Protein AF-A0A4W3HAE9-F1 (afdb_monomer)

Solvent-accessible surface area (backbone atoms only — not comparable to full-atom values): 5359 Å² tot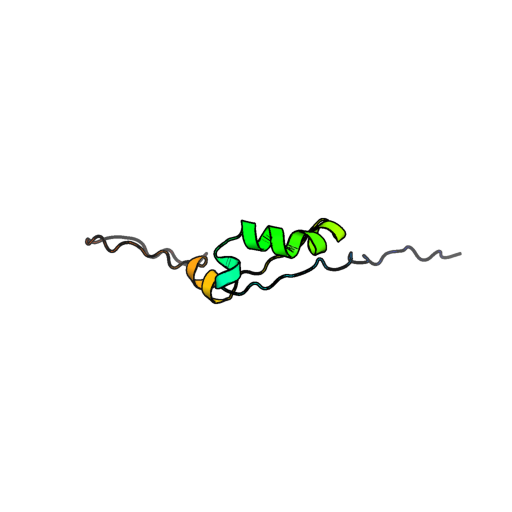al; per-residue (Å²): 135,89,75,82,71,91,77,71,86,76,81,76,84,83,65,57,74,42,76,48,54,69,76,48,57,71,40,61,65,63,41,48,62,70,45,38,83,62,32,62,79,66,74,49,66,45,77,48,77,35,77,71,53,48,53,61,75,56,84,56,73,83,69,77,86,74,88,74,89,84,86,79,88,79,74,92,125

Radius of gyration: 22.15 Å; Cα contacts (8 Å, |Δi|>4): 41; chains: 1; bounding box: 52×19×68 Å

pLDDT: mean 75.88, std 20.97, range [38.22, 97.0]

Nearest PDB structures (foldseek):
  5fzg-assembly1_A  TM=9.904E-01  e=6.048E-05  Homo sapiens
  5fzi-assembly1_A  TM=9.871E-01  e=6.479E-05  Homo sapiens

InterPro domains:
  IPR003349 JmjN domain [PF02375] (16-49)
  IPR003349 JmjN domain [PS51183] (15-56)
  IPR003349 JmjN domain [SM00545] (14-55)

Mean predicted aligned error: 13.89 Å

Foldseek 3Di:
DDDDDPPDDDDDDDAAEAEDDPVLVVDPVSVCVVCVVVRVVVVHYHYDYHPVVCVVVPDDDPPPPPDDDDDDDDDDD

Sequence (77 aa):
ADSPRPRAFIPPPECPVFEPTPEEFADPFAFINKIRPIAERTGICKVRPPPVSLQVWGGRGHRPEHSSRGGAQWLQS

Structure (mmCIF, N/CA/C/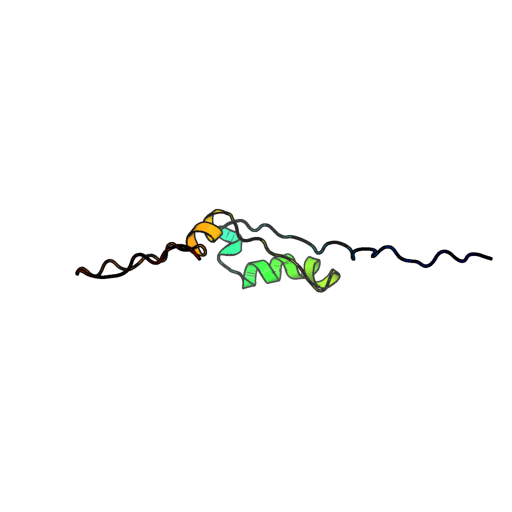O backbone):
data_AF-A0A4W3HAE9-F1
#
_entry.id   AF-A0A4W3HAE9-F1
#
loop_
_atom_site.group_PDB
_atom_site.id
_atom_site.type_symbol
_atom_site.label_atom_id
_atom_site.label_alt_id
_atom_site.label_comp_id
_atom_site.label_asym_id
_atom_site.label_entity_id
_atom_site.label_seq_id
_atom_site.pdbx_PDB_ins_code
_atom_site.Cartn_x
_atom_site.Cartn_y
_atom_site.Cartn_z
_atom_site.occupancy
_atom_site.B_iso_or_equiv
_atom_site.auth_seq_id
_atom_site.auth_comp_id
_atom_site.auth_asym_id
_atom_site.auth_atom_id
_atom_site.pdbx_PDB_model_num
ATOM 1 N N . ALA A 1 1 ? 41.791 -9.462 -25.033 1.00 48.16 1 ALA A N 1
ATOM 2 C CA . ALA A 1 1 ? 40.630 -8.557 -25.075 1.00 48.16 1 ALA A CA 1
ATOM 3 C C . ALA A 1 1 ? 39.886 -8.727 -23.762 1.00 48.16 1 ALA A C 1
ATOM 5 O O . ALA A 1 1 ? 39.388 -9.814 -23.500 1.00 48.16 1 ALA A O 1
ATOM 6 N N . ASP A 1 2 ? 39.951 -7.723 -22.893 1.00 55.81 2 ASP A N 1
ATOM 7 C CA . ASP A 1 2 ? 39.337 -7.749 -21.566 1.00 55.81 2 ASP A CA 1
ATOM 8 C C . ASP A 1 2 ? 37.861 -7.350 -21.715 1.00 55.81 2 ASP A C 1
ATOM 10 O O . ASP A 1 2 ? 37.543 -6.180 -21.917 1.00 55.81 2 ASP A O 1
ATOM 14 N N . SER A 1 3 ? 36.952 -8.327 -21.747 1.00 63.03 3 SER A N 1
ATOM 15 C CA . SER A 1 3 ? 35.514 -8.041 -21.690 1.00 63.03 3 SER A CA 1
ATOM 16 C C . SER A 1 3 ? 35.149 -7.688 -20.246 1.00 63.03 3 SER A C 1
ATOM 18 O O . SER A 1 3 ? 35.346 -8.530 -19.362 1.00 63.03 3 SER A O 1
ATOM 20 N N . PRO A 1 4 ? 34.584 -6.498 -19.964 1.00 65.75 4 PRO A N 1
ATOM 21 C CA . PRO A 1 4 ? 34.220 -6.145 -18.605 1.00 65.75 4 PRO A CA 1
ATOM 22 C C . PRO A 1 4 ? 33.060 -7.041 -18.184 1.00 65.75 4 PRO A C 1
ATOM 24 O O . PRO A 1 4 ? 31.986 -7.042 -18.784 1.00 65.75 4 PRO A O 1
ATOM 27 N N . ARG A 1 5 ? 33.281 -7.853 -17.152 1.00 64.62 5 ARG A N 1
ATOM 28 C CA . ARG A 1 5 ? 32.205 -8.642 -16.551 1.00 64.62 5 ARG A CA 1
ATOM 29 C C . ARG A 1 5 ? 31.153 -7.664 -16.009 1.00 64.62 5 ARG A C 1
ATOM 31 O O . ARG A 1 5 ? 31.551 -6.752 -15.279 1.00 64.62 5 ARG A O 1
ATOM 38 N N . PRO A 1 6 ? 29.846 -7.839 -16.271 1.00 70.25 6 PRO A N 1
ATOM 39 C CA . PRO A 1 6 ? 28.829 -7.054 -15.585 1.00 70.25 6 PRO A CA 1
ATOM 40 C C . PRO A 1 6 ? 28.821 -7.511 -14.122 1.00 70.25 6 PRO A C 1
ATOM 42 O O . PRO A 1 6 ? 28.246 -8.539 -13.781 1.00 70.25 6 PRO A O 1
ATOM 45 N N . ARG A 1 7 ? 29.590 -6.832 -13.267 1.00 72.00 7 ARG A N 1
ATOM 46 C CA . ARG A 1 7 ? 29.838 -7.265 -11.879 1.00 72.00 7 ARG A CA 1
ATOM 47 C C . ARG A 1 7 ? 29.235 -6.375 -10.810 1.00 72.00 7 ARG A C 1
ATOM 49 O O . ARG A 1 7 ? 29.374 -6.690 -9.634 1.00 72.00 7 ARG A O 1
ATOM 56 N N . ALA A 1 8 ? 28.564 -5.300 -11.198 1.00 83.12 8 ALA A N 1
ATOM 57 C CA . ALA A 1 8 ? 27.746 -4.542 -10.270 1.00 83.12 8 ALA A CA 1
ATOM 58 C C . ALA A 1 8 ? 26.339 -5.150 -10.244 1.00 83.12 8 ALA A C 1
ATOM 60 O O . ALA A 1 8 ? 25.725 -5.338 -11.294 1.00 83.12 8 ALA A O 1
ATOM 61 N N . PHE A 1 9 ? 25.838 -5.460 -9.047 1.00 86.69 9 PHE A N 1
ATOM 62 C CA . PHE A 1 9 ? 24.411 -5.685 -8.848 1.00 86.69 9 PHE A CA 1
ATOM 63 C C . PHE A 1 9 ? 23.668 -4.412 -9.255 1.00 86.69 9 PHE A C 1
ATOM 65 O O . PHE A 1 9 ? 23.985 -3.327 -8.766 1.00 86.69 9 PHE A O 1
ATOM 72 N N . ILE A 1 10 ? 22.700 -4.553 -10.154 1.00 86.56 10 ILE A N 1
ATOM 73 C CA . ILE A 1 10 ? 21.795 -3.469 -10.518 1.00 86.56 10 ILE A CA 1
ATOM 74 C C . ILE A 1 10 ? 20.508 -3.722 -9.730 1.00 86.56 10 ILE A C 1
ATOM 76 O O . ILE A 1 10 ? 19.825 -4.707 -10.028 1.00 86.56 10 ILE A O 1
ATOM 80 N N . PRO A 1 11 ? 20.193 -2.910 -8.702 1.00 87.75 11 PRO A N 1
ATOM 81 C CA . PRO A 1 11 ? 18.980 -3.107 -7.926 1.00 87.75 11 PRO A CA 1
ATOM 82 C C . PRO A 1 11 ? 17.747 -2.973 -8.826 1.00 87.75 11 PRO A C 1
ATOM 84 O O . PRO A 1 11 ? 17.723 -2.104 -9.705 1.00 87.75 11 PRO A O 1
ATOM 87 N N . PRO A 1 12 ? 16.724 -3.821 -8.627 1.00 87.25 12 PRO A N 1
ATOM 88 C CA . PRO A 1 12 ? 15.461 -3.655 -9.323 1.00 87.25 12 PRO A CA 1
ATOM 89 C C . PRO A 1 12 ? 14.824 -2.308 -8.944 1.00 87.25 12 PRO A C 1
ATOM 91 O O . PRO A 1 12 ? 15.125 -1.763 -7.878 1.00 87.25 12 PRO A O 1
ATOM 94 N N . PRO A 1 13 ? 13.934 -1.768 -9.792 1.00 89.50 13 PRO A N 1
ATOM 95 C CA . PRO A 1 13 ? 13.184 -0.568 -9.458 1.00 89.50 13 PRO A CA 1
ATOM 96 C C . PRO A 1 13 ? 12.443 -0.721 -8.129 1.00 89.50 13 PRO A C 1
ATOM 98 O O . PRO A 1 13 ? 11.893 -1.781 -7.825 1.00 89.50 13 PRO A O 1
ATOM 101 N N . GLU A 1 14 ? 12.406 0.363 -7.361 1.00 90.19 14 GLU A N 1
ATOM 102 C CA . GLU A 1 14 ? 11.659 0.399 -6.112 1.00 90.19 14 GLU A CA 1
ATOM 103 C C . GLU A 1 14 ? 10.159 0.239 -6.368 1.00 90.19 14 GLU A C 1
ATOM 105 O O . GLU A 1 14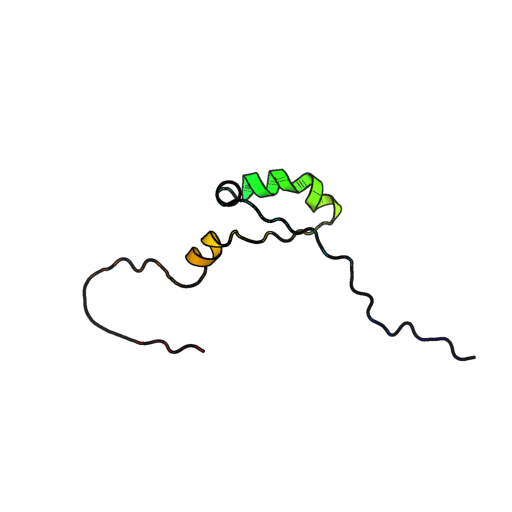 ? 9.573 0.771 -7.314 1.00 90.19 14 GLU A O 1
ATOM 110 N N . CYS A 1 15 ? 9.540 -0.517 -5.477 1.00 92.69 15 CYS A N 1
ATOM 111 C CA . CYS A 1 15 ? 8.123 -0.810 -5.497 1.00 92.69 15 CYS A CA 1
ATOM 112 C C . CYS A 1 15 ? 7.304 0.409 -5.013 1.00 92.69 15 CYS A C 1
ATOM 114 O O . CYS A 1 15 ? 7.756 1.108 -4.101 1.00 92.69 15 CYS A O 1
ATOM 116 N N . PRO A 1 16 ? 6.077 0.650 -5.528 1.00 94.44 16 PRO A N 1
ATOM 117 C CA . PRO A 1 16 ? 5.214 1.719 -5.033 1.00 94.44 16 PRO A CA 1
ATOM 118 C C . PRO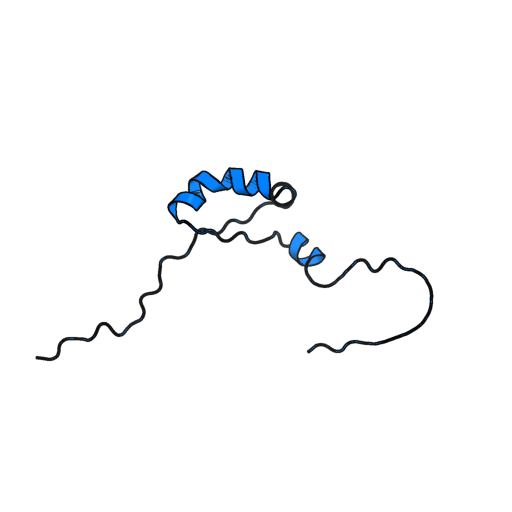 A 1 16 ? 4.997 1.628 -3.522 1.00 94.44 16 PRO A C 1
ATOM 120 O O . PRO A 1 16 ? 4.736 0.544 -2.984 1.00 94.44 16 PRO A O 1
ATOM 123 N N . VAL A 1 17 ? 5.090 2.776 -2.853 1.00 95.69 17 VAL A N 1
ATOM 124 C CA . VAL A 1 17 ? 4.858 2.917 -1.415 1.00 95.69 17 VAL A CA 1
ATOM 125 C C . VAL A 1 17 ? 3.613 3.764 -1.195 1.00 95.69 17 VAL A C 1
ATOM 127 O O . VAL A 1 17 ? 3.492 4.840 -1.774 1.00 95.69 17 VAL A O 1
ATOM 130 N N . PHE A 1 18 ? 2.710 3.282 -0.349 1.00 96.06 18 PHE A N 1
ATOM 131 C CA . PHE A 1 18 ? 1.490 3.982 0.031 1.00 96.06 18 PHE A CA 1
ATOM 132 C C . PHE A 1 18 ? 1.503 4.306 1.526 1.00 96.06 18 PHE A C 1
ATOM 134 O O . PHE A 1 18 ? 1.855 3.454 2.345 1.00 96.06 18 PHE A O 1
ATOM 141 N N . GLU A 1 19 ? 1.101 5.528 1.864 1.00 95.62 19 GLU A N 1
ATOM 142 C CA . GLU A 1 19 ? 1.038 6.056 3.231 1.00 95.62 19 GLU A CA 1
ATOM 143 C C . GLU A 1 19 ? -0.413 6.488 3.525 1.00 95.62 19 GLU A C 1
ATOM 145 O O . GLU A 1 19 ? -0.751 7.655 3.332 1.00 95.62 19 GLU A O 1
ATOM 150 N N . PRO A 1 20 ? -1.307 5.543 3.882 1.00 94.88 20 PRO A N 1
ATOM 151 C CA . PRO A 1 20 ? -2.705 5.835 4.196 1.00 94.88 20 PRO A CA 1
ATOM 152 C C . PRO A 1 20 ? -2.853 6.769 5.393 1.00 94.88 20 PRO A C 1
ATOM 154 O O . PRO A 1 20 ? -2.070 6.716 6.349 1.00 94.88 20 PRO A O 1
ATOM 157 N N . THR A 1 21 ? -3.930 7.555 5.390 1.00 93.44 21 THR A N 1
ATOM 158 C CA . THR A 1 21 ? -4.384 8.217 6.619 1.00 93.44 21 THR A CA 1
ATOM 159 C C . THR A 1 21 ? -4.929 7.180 7.614 1.00 93.44 21 THR A C 1
ATOM 161 O O . THR A 1 21 ? -5.249 6.053 7.223 1.00 93.44 21 THR A O 1
ATOM 164 N N . PRO A 1 22 ? -5.061 7.509 8.911 1.00 90.88 22 PRO A N 1
ATOM 165 C CA . PRO A 1 22 ? -5.661 6.599 9.889 1.00 90.88 22 PRO A CA 1
ATOM 166 C C . PRO A 1 22 ? -7.065 6.113 9.502 1.00 90.88 22 PRO A C 1
ATOM 168 O O . PRO A 1 22 ? -7.389 4.950 9.726 1.00 90.88 22 PRO A O 1
ATOM 171 N N . GLU A 1 23 ? -7.877 6.974 8.887 1.00 93.56 23 GLU A N 1
ATOM 172 C CA . GLU A 1 23 ? -9.234 6.650 8.435 1.00 93.56 23 GLU A CA 1
ATOM 173 C C . GLU A 1 23 ? -9.213 5.658 7.269 1.00 93.56 23 GLU A C 1
ATOM 175 O O . GLU A 1 23 ? -10.001 4.719 7.235 1.00 93.56 23 GLU A O 1
ATOM 180 N N . GLU A 1 24 ? -8.279 5.828 6.332 1.00 93.38 24 GLU A N 1
ATOM 181 C CA . GLU A 1 24 ? -8.090 4.897 5.218 1.00 93.38 24 GLU A CA 1
ATOM 182 C C . GLU A 1 24 ? -7.503 3.561 5.677 1.00 93.38 24 GLU A C 1
ATOM 184 O O . GLU A 1 24 ? -7.826 2.516 5.120 1.00 93.38 24 GLU A O 1
ATOM 189 N N . PHE A 1 25 ? -6.654 3.584 6.704 1.00 92.44 25 PHE A N 1
ATOM 190 C CA . PHE A 1 25 ? -6.044 2.386 7.274 1.00 92.44 25 PHE A CA 1
ATOM 191 C C . PHE A 1 25 ? -7.014 1.575 8.146 1.00 92.44 25 PHE A C 1
ATOM 193 O O . PHE A 1 25 ? -6.737 0.414 8.449 1.00 92.44 25 PHE A O 1
ATOM 200 N N . ALA A 1 26 ? -8.145 2.166 8.545 1.00 91.88 26 ALA A N 1
ATOM 201 C CA . ALA A 1 26 ? -9.154 1.500 9.362 1.00 91.88 26 ALA A CA 1
ATOM 202 C C . ALA A 1 26 ? -9.848 0.341 8.623 1.00 91.88 26 ALA A C 1
ATOM 204 O O . ALA A 1 26 ? -10.187 -0.658 9.257 1.00 91.88 26 ALA A O 1
ATOM 205 N N . ASP A 1 27 ? -10.023 0.446 7.298 1.00 95.00 27 ASP A N 1
ATOM 206 C CA . ASP A 1 27 ? -10.543 -0.635 6.453 1.00 95.00 27 ASP A CA 1
ATOM 207 C C . ASP A 1 27 ? -9.486 -1.078 5.420 1.00 95.00 27 ASP A C 1
ATOM 209 O O . ASP A 1 27 ? -9.328 -0.454 4.361 1.00 95.00 27 ASP A O 1
ATOM 213 N N . PRO A 1 28 ? -8.770 -2.188 5.683 1.00 92.75 28 PRO A N 1
ATOM 214 C CA . PRO A 1 28 ? -7.711 -2.651 4.799 1.00 92.75 28 PRO A CA 1
ATOM 215 C C . PRO A 1 28 ? -8.234 -3.087 3.425 1.00 92.75 28 PRO A C 1
ATOM 217 O O . PRO A 1 28 ? -7.527 -2.917 2.432 1.00 92.75 28 PRO A O 1
ATOM 220 N N . PHE A 1 29 ? -9.455 -3.623 3.320 1.00 96.38 29 PHE A N 1
ATOM 221 C CA . PHE A 1 29 ? -9.996 -4.067 2.033 1.00 96.38 29 PHE A CA 1
ATOM 222 C C . PHE A 1 29 ? -10.410 -2.881 1.168 1.00 96.38 29 PHE A C 1
ATOM 224 O O . PHE A 1 29 ? -10.116 -2.871 -0.031 1.00 96.38 29 PHE A O 1
ATOM 231 N N . ALA A 1 30 ? -11.033 -1.862 1.767 1.00 96.44 30 ALA A N 1
ATOM 232 C CA . ALA A 1 30 ? -11.342 -0.617 1.070 1.00 96.44 30 ALA A CA 1
ATOM 233 C C . ALA A 1 30 ? -10.063 0.050 0.541 1.00 96.44 30 ALA A C 1
ATOM 235 O O . ALA A 1 30 ? -10.005 0.437 -0.630 1.00 96.44 30 ALA A O 1
ATOM 236 N N . PHE A 1 31 ? -9.008 0.105 1.361 1.00 96.62 31 PHE A N 1
ATOM 237 C CA . PHE A 1 31 ? -7.727 0.667 0.945 1.00 96.62 31 PHE A CA 1
ATOM 238 C C . PHE A 1 31 ? -7.046 -0.147 -0.163 1.00 96.62 31 PHE A C 1
ATOM 240 O O . PHE A 1 31 ? -6.613 0.428 -1.162 1.00 96.62 31 PHE A O 1
ATOM 247 N N . ILE A 1 32 ? -7.008 -1.482 -0.050 1.00 96.44 32 ILE A N 1
ATOM 248 C CA . ILE A 1 32 ? -6.466 -2.365 -1.099 1.00 96.44 32 ILE A CA 1
ATOM 249 C C . ILE A 1 32 ? -7.208 -2.146 -2.420 1.00 96.44 32 ILE A C 1
ATOM 251 O O . ILE A 1 32 ? -6.571 -1.994 -3.460 1.00 96.44 32 ILE A O 1
ATOM 255 N N . ASN A 1 33 ? -8.541 -2.080 -2.396 1.00 97.00 33 ASN A N 1
ATOM 256 C CA . ASN A 1 33 ? -9.338 -1.840 -3.600 1.00 97.00 33 ASN A CA 1
ATOM 257 C C . ASN A 1 33 ? -9.074 -0.458 -4.211 1.00 97.00 33 ASN A C 1
ATOM 259 O O . ASN A 1 33 ? -9.033 -0.338 -5.434 1.00 97.00 33 AS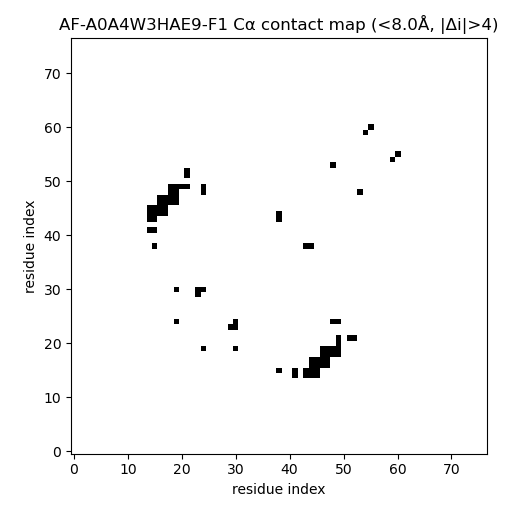N A O 1
ATOM 263 N N . LYS A 1 34 ? -8.825 0.562 -3.381 1.00 96.31 34 LYS A N 1
ATOM 264 C CA . LYS A 1 34 ? -8.432 1.903 -3.834 1.00 96.31 34 LYS A CA 1
ATOM 265 C C . LYS A 1 34 ? -7.084 1.898 -4.565 1.00 96.31 34 LYS A C 1
ATOM 267 O O . LYS A 1 34 ? -6.959 2.543 -5.603 1.00 96.31 34 LYS A O 1
ATOM 272 N N . ILE A 1 35 ? -6.080 1.184 -4.049 1.00 96.81 35 ILE A N 1
ATOM 273 C CA . ILE A 1 35 ? -4.721 1.172 -4.630 1.00 96.81 35 ILE A CA 1
ATOM 274 C C . ILE A 1 35 ? -4.524 0.114 -5.724 1.00 96.81 35 ILE A C 1
ATOM 276 O O . ILE A 1 35 ? -3.552 0.191 -6.479 1.00 96.81 35 ILE A O 1
ATOM 280 N N . ARG A 1 36 ? -5.440 -0.855 -5.839 1.00 96.62 36 ARG A N 1
ATOM 281 C CA . ARG A 1 36 ? -5.383 -1.989 -6.773 1.00 96.62 36 ARG A CA 1
ATOM 282 C C . ARG A 1 36 ? -5.015 -1.598 -8.214 1.00 96.62 36 ARG A C 1
ATOM 284 O O . ARG A 1 36 ? -4.039 -2.158 -8.708 1.00 96.62 36 ARG A O 1
ATOM 291 N N . PRO A 1 37 ? -5.658 -0.608 -8.869 1.00 96.25 37 PRO A N 1
ATOM 292 C CA . PRO A 1 37 ? -5.328 -0.256 -10.258 1.00 96.25 37 PRO A CA 1
ATOM 293 C C . PRO A 1 37 ? -3.877 0.213 -10.449 1.00 96.25 37 PRO A C 1
ATOM 295 O O . PRO A 1 37 ? -3.324 0.152 -11.545 1.00 96.25 37 PRO A O 1
ATOM 298 N N . ILE A 1 38 ? -3.248 0.712 -9.382 1.00 94.12 38 ILE A N 1
ATOM 299 C CA . ILE A 1 38 ? -1.861 1.176 -9.388 1.00 94.12 38 ILE A CA 1
ATOM 300 C C . ILE A 1 38 ? -0.923 0.012 -9.061 1.00 94.12 38 ILE A C 1
ATOM 302 O O . ILE A 1 38 ? 0.046 -0.184 -9.792 1.00 94.12 38 ILE A O 1
ATOM 306 N N . ALA A 1 39 ? -1.222 -0.744 -8.000 1.00 93.88 39 ALA A N 1
ATOM 307 C CA . ALA A 1 39 ? -0.399 -1.840 -7.490 1.00 93.88 39 ALA A CA 1
ATOM 308 C C . ALA A 1 39 ? -0.354 -3.054 -8.432 1.00 93.88 39 ALA A C 1
ATOM 310 O O . ALA A 1 39 ? 0.676 -3.712 -8.539 1.00 93.88 39 ALA A O 1
ATOM 311 N N . GLU A 1 40 ? -1.434 -3.329 -9.169 1.00 94.75 40 GLU A N 1
ATOM 312 C CA . GLU A 1 40 ? -1.477 -4.440 -10.129 1.00 94.75 40 GLU A CA 1
ATOM 313 C C . GLU A 1 40 ? -0.493 -4.248 -11.290 1.00 94.75 40 GLU A C 1
ATOM 315 O O . GLU A 1 40 ? 0.044 -5.226 -11.803 1.00 94.75 40 GLU A O 1
ATOM 320 N N . ARG A 1 41 ? -0.168 -2.998 -11.655 1.00 93.12 41 ARG A N 1
ATOM 321 C CA . ARG A 1 41 ? 0.827 -2.706 -12.703 1.00 93.12 41 ARG A CA 1
ATOM 322 C C . ARG A 1 41 ? 2.242 -3.125 -12.309 1.00 93.12 41 ARG A C 1
ATOM 324 O O . ARG A 1 41 ? 3.051 -3.411 -13.186 1.00 93.12 41 ARG A O 1
ATOM 331 N N . THR A 1 42 ? 2.547 -3.135 -11.012 1.00 92.94 42 THR A N 1
ATOM 332 C CA . THR A 1 42 ? 3.862 -3.513 -10.471 1.00 92.94 42 THR A CA 1
ATOM 333 C C . THR A 1 42 ? 3.871 -4.910 -9.855 1.00 92.94 42 THR A C 1
ATOM 335 O O . THR A 1 42 ? 4.937 -5.415 -9.518 1.00 92.94 42 THR A O 1
ATOM 338 N N . GLY A 1 43 ? 2.705 -5.538 -9.679 1.00 93.75 43 GLY A N 1
ATOM 339 C CA . GLY A 1 43 ? 2.529 -6.854 -9.053 1.00 93.75 43 GLY A CA 1
ATOM 340 C C . GLY A 1 43 ? 2.689 -6.858 -7.528 1.00 93.75 43 GLY A C 1
ATOM 341 O O . GLY A 1 43 ? 2.053 -7.659 -6.849 1.00 93.75 43 GLY A O 1
ATOM 342 N N . ILE A 1 44 ? 3.496 -5.946 -6.979 1.00 94.19 44 ILE A N 1
ATOM 343 C CA . ILE A 1 44 ? 3.698 -5.738 -5.541 1.00 94.19 44 ILE A CA 1
ATOM 344 C C . ILE A 1 44 ? 3.592 -4.250 -5.177 1.00 94.19 44 ILE A C 1
ATOM 346 O O . ILE A 1 44 ? 3.863 -3.375 -6.003 1.00 94.19 44 ILE A O 1
ATOM 350 N N . CYS A 1 45 ? 3.196 -3.971 -3.931 1.00 96.00 45 CYS A N 1
ATOM 351 C CA . CYS A 1 45 ? 3.195 -2.643 -3.305 1.00 96.00 45 CYS A CA 1
ATOM 352 C C . CYS A 1 45 ? 3.576 -2.734 -1.816 1.00 96.00 45 CYS A C 1
ATOM 354 O O . CYS A 1 45 ? 3.315 -3.752 -1.174 1.00 96.00 45 CYS A 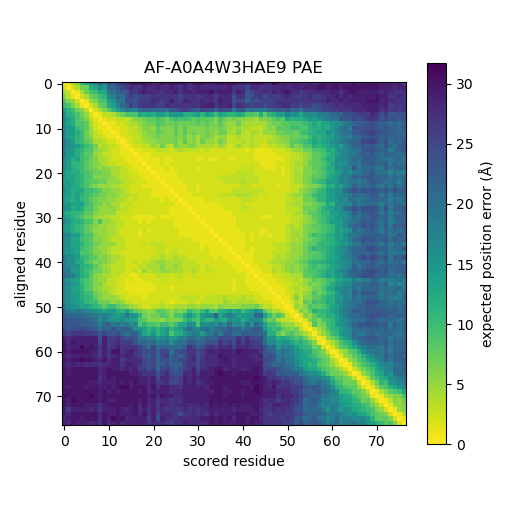O 1
ATOM 356 N N . LYS A 1 46 ? 4.130 -1.659 -1.239 1.00 94.44 46 LYS A N 1
ATOM 357 C CA . LYS A 1 46 ? 4.380 -1.531 0.208 1.00 94.44 46 LYS A CA 1
ATOM 358 C C . LYS A 1 46 ? 3.396 -0.537 0.820 1.00 94.44 46 LYS A C 1
ATOM 360 O O . LYS A 1 46 ? 3.348 0.610 0.391 1.00 94.44 46 LYS A O 1
ATOM 365 N N . VAL A 1 47 ? 2.664 -0.939 1.853 1.00 95.44 47 VAL A N 1
ATOM 366 C CA . VAL A 1 47 ? 1.816 -0.031 2.642 1.00 95.44 47 VAL A CA 1
ATOM 367 C C . VAL A 1 47 ? 2.520 0.256 3.962 1.00 95.44 47 VAL A C 1
ATOM 369 O O . VAL A 1 47 ? 2.833 -0.670 4.708 1.00 95.44 47 VAL A O 1
ATOM 372 N N . ARG A 1 48 ? 2.811 1.527 4.242 1.00 94.81 48 ARG A N 1
ATOM 373 C CA . ARG A 1 48 ? 3.352 1.951 5.536 1.00 94.81 48 ARG A CA 1
ATOM 374 C C . ARG A 1 48 ? 2.189 2.302 6.462 1.00 94.81 48 ARG A C 1
ATOM 376 O O . ARG A 1 48 ? 1.401 3.169 6.101 1.00 94.81 48 ARG A O 1
ATOM 383 N N . PRO A 1 49 ? 2.059 1.666 7.636 1.00 91.50 49 PRO A N 1
ATOM 384 C CA . PRO A 1 49 ? 1.031 2.056 8.591 1.00 91.50 49 PRO A CA 1
ATOM 385 C C . PRO A 1 49 ? 1.258 3.505 9.056 1.00 91.50 49 PRO A C 1
ATOM 387 O O . PRO A 1 49 ? 2.413 3.939 9.152 1.00 91.50 49 PRO A O 1
ATOM 390 N N . PRO A 1 50 ? 0.193 4.253 9.389 1.00 91.19 50 PRO A N 1
ATOM 391 C CA . PRO A 1 50 ? 0.347 5.599 9.912 1.00 91.19 50 PRO A CA 1
ATOM 392 C C . PRO A 1 50 ? 1.061 5.582 11.280 1.00 91.19 50 PRO A C 1
ATOM 394 O O . PRO A 1 50 ? 0.988 4.586 12.011 1.00 91.19 50 PRO A O 1
ATOM 397 N N . PRO A 1 51 ? 1.735 6.679 11.681 1.00 84.19 51 PRO A N 1
ATOM 398 C CA . PRO A 1 51 ? 2.556 6.718 12.897 1.00 84.19 51 PRO A CA 1
ATOM 399 C C . PRO A 1 51 ? 1.801 6.340 14.178 1.00 84.19 51 PRO A C 1
ATOM 401 O O . PRO A 1 51 ? 2.358 5.692 15.061 1.00 84.19 51 PRO A O 1
ATOM 404 N N . VAL A 1 52 ? 0.516 6.698 14.266 1.00 75.00 52 VAL A N 1
ATOM 405 C CA . VAL A 1 52 ? -0.355 6.347 15.401 1.00 75.00 52 VAL A CA 1
ATOM 406 C C . VAL A 1 52 ? -0.669 4.849 15.454 1.00 75.00 52 VAL A C 1
ATOM 408 O O . VAL A 1 52 ? -0.759 4.274 16.535 1.00 75.00 52 VAL A O 1
ATOM 411 N N . SER A 1 53 ? -0.755 4.174 14.305 1.00 65.69 53 SER A N 1
ATOM 412 C CA . SER A 1 53 ? -0.975 2.725 14.246 1.00 65.69 53 SER A CA 1
ATOM 413 C C . SER A 1 53 ? 0.261 1.947 14.688 1.00 65.69 53 SER A C 1
ATOM 415 O O . SER A 1 53 ? 0.124 0.908 15.329 1.00 65.69 53 SER A O 1
ATOM 417 N N . LEU A 1 54 ? 1.465 2.477 14.448 1.00 60.34 54 LEU A N 1
ATOM 418 C CA . LEU A 1 54 ? 2.701 1.902 14.992 1.00 60.34 54 LEU A CA 1
ATOM 419 C C . LEU A 1 54 ? 2.737 1.943 16.529 1.00 60.34 54 LEU A C 1
ATOM 421 O O . LEU A 1 54 ? 3.337 1.061 17.133 1.00 60.34 54 LEU A O 1
ATOM 425 N N . GLN A 1 55 ? 2.066 2.903 17.177 1.00 52.84 55 GLN A N 1
ATOM 426 C CA . GLN A 1 55 ? 1.982 2.960 18.645 1.00 52.84 55 GLN A CA 1
ATOM 427 C C . GLN A 1 55 ? 1.062 1.879 19.229 1.00 52.84 55 GLN A C 1
ATOM 429 O O . GLN A 1 55 ? 1.314 1.395 20.331 1.00 52.84 55 GLN A O 1
ATOM 434 N N . VAL A 1 56 ? 0.005 1.498 18.503 1.00 56.50 56 VAL A N 1
ATOM 435 C CA . VAL A 1 56 ? -0.936 0.446 18.926 1.00 56.50 56 VAL A CA 1
ATOM 436 C C . VAL A 1 56 ? -0.362 -0.945 18.650 1.00 56.50 56 VAL A C 1
ATOM 438 O O . VAL A 1 56 ? -0.502 -1.848 19.472 1.00 56.50 56 VAL A O 1
ATOM 441 N N . TRP A 1 57 ? 0.316 -1.120 17.514 1.00 50.72 57 TRP A N 1
ATOM 442 C CA . TRP A 1 57 ? 0.921 -2.397 17.119 1.00 50.72 57 TRP A CA 1
ATOM 443 C C . TRP A 1 57 ? 2.305 -2.639 17.746 1.00 50.72 57 TRP A C 1
ATOM 445 O O . TRP A 1 57 ? 2.729 -3.783 17.889 1.00 50.72 57 TRP A O 1
ATOM 455 N N . GLY A 1 58 ? 2.994 -1.578 18.174 1.00 53.19 58 GLY A N 1
ATOM 456 C CA . GLY A 1 58 ? 4.284 -1.620 18.859 1.00 53.19 58 GLY A CA 1
ATOM 457 C C . GLY A 1 58 ? 4.160 -1.591 20.385 1.00 53.19 58 GLY A C 1
ATOM 458 O O . GLY A 1 58 ? 4.445 -0.580 21.018 1.00 53.19 58 GLY A O 1
ATOM 459 N N . GLY A 1 59 ? 3.780 -2.710 21.003 1.00 51.25 59 GLY A N 1
ATOM 460 C CA . GLY A 1 59 ? 4.276 -3.032 22.351 1.00 51.25 59 GLY A CA 1
ATOM 461 C C . GLY A 1 59 ? 3.710 -2.272 23.559 1.00 51.25 59 GLY A C 1
ATOM 462 O O . GLY A 1 59 ? 4.325 -2.304 24.622 1.00 51.25 59 GLY A O 1
ATOM 463 N N . ARG A 1 60 ? 2.527 -1.659 23.480 1.00 52.06 60 ARG A N 1
ATOM 464 C CA . ARG A 1 60 ? 1.709 -1.409 24.682 1.00 52.06 60 ARG A CA 1
ATOM 465 C C . ARG A 1 60 ? 0.327 -1.990 24.479 1.00 52.06 60 ARG A C 1
ATOM 467 O O . ARG A 1 60 ? -0.648 -1.274 24.274 1.00 52.06 60 ARG A O 1
ATOM 474 N N . GLY A 1 61 ? 0.270 -3.320 24.544 1.00 48.31 61 GLY A N 1
ATOM 475 C CA . GLY A 1 61 ? -0.985 -4.011 24.782 1.00 48.31 61 GLY A CA 1
ATOM 476 C C . GLY A 1 61 ? -1.661 -3.350 25.976 1.00 48.31 61 GLY A C 1
ATOM 477 O O . GLY A 1 61 ? -1.062 -3.222 27.045 1.00 48.31 61 GLY A O 1
ATOM 478 N N . HIS A 1 62 ? -2.882 -2.876 25.766 1.00 48.69 62 HIS A N 1
ATOM 479 C CA . HIS A 1 62 ? -3.780 -2.489 26.835 1.00 48.69 62 HIS A CA 1
ATOM 480 C C . HIS A 1 62 ? -4.005 -3.751 27.675 1.00 48.69 62 HIS A C 1
ATOM 482 O O . HIS A 1 62 ? -4.874 -4.564 27.371 1.00 48.69 62 HIS A O 1
ATOM 488 N N . ARG A 1 63 ? -3.136 -3.985 28.667 1.00 45.59 63 ARG A N 1
ATOM 489 C CA . ARG A 1 63 ? -3.312 -5.044 29.656 1.00 45.59 63 ARG A CA 1
ATOM 490 C C . ARG A 1 63 ? -4.582 -4.652 30.405 1.00 45.59 63 ARG A C 1
ATOM 492 O O . ARG A 1 63 ? -4.549 -3.610 31.060 1.00 45.59 63 ARG A O 1
ATOM 499 N N . PRO A 1 64 ? -5.701 -5.393 30.292 1.00 49.22 64 PRO A N 1
ATOM 500 C CA . PRO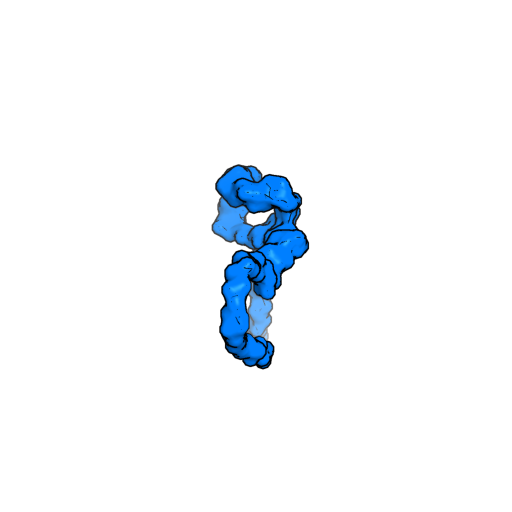 A 1 64 ? -6.842 -5.099 31.137 1.00 49.22 64 PRO A CA 1
ATOM 501 C C . PRO A 1 64 ? -6.344 -5.231 32.576 1.00 49.22 64 PRO A C 1
ATOM 503 O O . PRO A 1 64 ? -5.745 -6.244 32.949 1.00 49.22 64 PRO A O 1
ATOM 506 N N . GLU A 1 65 ? -6.475 -4.154 33.344 1.00 46.31 65 GLU A N 1
ATOM 507 C CA . GLU A 1 65 ? -6.024 -4.082 34.725 1.00 46.31 65 GLU A CA 1
ATOM 508 C C . GLU A 1 65 ? -6.946 -4.948 35.590 1.00 46.31 65 GLU A C 1
ATOM 510 O O . GLU A 1 65 ? -7.813 -4.465 36.307 1.00 46.31 65 GLU A O 1
ATOM 515 N N . HIS A 1 66 ? -6.776 -6.267 35.516 1.00 42.12 66 HIS A N 1
ATOM 516 C CA . HIS A 1 66 ? -7.232 -7.142 36.579 1.00 42.12 66 HIS A CA 1
ATOM 517 C C . HIS A 1 66 ? -6.158 -7.151 37.662 1.00 42.12 66 HIS A C 1
ATOM 519 O O . HIS A 1 66 ? -5.100 -7.772 37.555 1.00 42.12 66 HIS A O 1
ATOM 525 N N . SER A 1 67 ? -6.458 -6.355 38.684 1.00 53.00 67 SER A N 1
ATOM 526 C CA . SER A 1 67 ? -5.914 -6.390 40.033 1.00 53.00 67 SER A CA 1
ATOM 527 C C . SER A 1 67 ? -5.455 -7.789 40.457 1.00 53.00 67 SER A 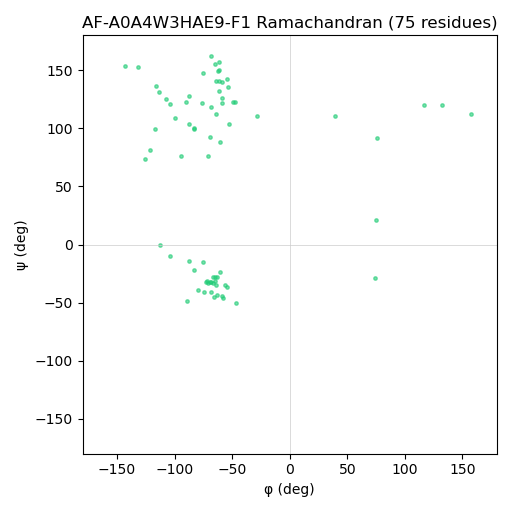C 1
ATOM 529 O O . SER A 1 67 ? -6.275 -8.669 40.703 1.00 53.00 67 SER A O 1
ATOM 531 N N . SER A 1 68 ? -4.14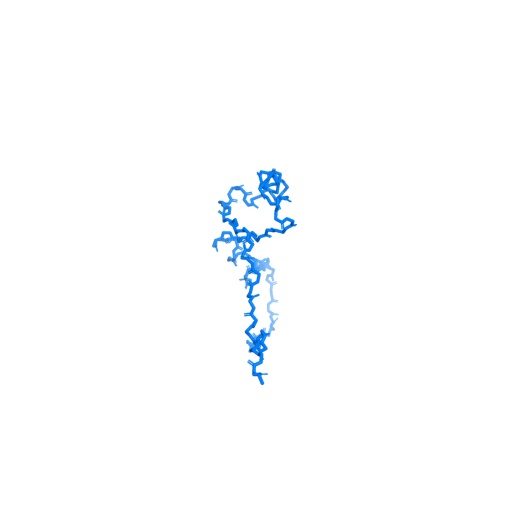0 -7.971 40.585 1.00 48.41 68 SER A N 1
ATOM 532 C CA . SER A 1 68 ? -3.470 -8.462 41.801 1.00 48.41 68 SER A CA 1
ATOM 533 C C . SER A 1 68 ? -2.109 -9.078 41.476 1.00 48.41 68 SER A C 1
ATOM 535 O O . SER A 1 68 ? -2.009 -10.131 40.865 1.00 48.41 68 SER A O 1
ATOM 537 N N . ARG A 1 69 ? -1.073 -8.378 41.951 1.00 49.16 69 ARG A N 1
ATOM 538 C CA . ARG A 1 69 ? 0.242 -8.858 42.416 1.00 49.16 69 ARG A CA 1
ATOM 539 C C . ARG A 1 69 ? 0.910 -10.001 41.632 1.00 49.16 69 ARG A C 1
ATOM 541 O O . ARG A 1 69 ? 0.607 -11.168 41.835 1.00 49.16 69 ARG A O 1
ATOM 548 N N . GLY A 1 70 ? 1.999 -9.643 40.948 1.00 47.12 70 GLY A N 1
ATOM 549 C CA . GLY A 1 70 ? 3.153 -10.529 40.788 1.00 47.12 70 GLY A CA 1
ATOM 550 C C . GLY A 1 70 ? 3.672 -10.653 39.361 1.00 47.12 70 GLY A C 1
ATOM 551 O O . GLY A 1 70 ? 2.984 -11.170 38.492 1.00 47.12 70 GLY A O 1
ATOM 552 N N . GLY A 1 71 ? 4.935 -10.272 39.163 1.00 40.28 71 GLY A N 1
ATOM 553 C CA . GLY A 1 71 ? 5.816 -11.038 38.282 1.00 40.28 71 GLY A CA 1
ATOM 554 C C . GLY A 1 71 ? 6.343 -10.348 37.023 1.00 40.28 71 GLY A C 1
ATOM 555 O O . GLY A 1 71 ? 5.596 -10.032 36.106 1.00 40.28 71 GLY A O 1
ATOM 556 N N . ALA A 1 72 ? 7.676 -10.278 36.992 1.00 45.19 72 ALA A N 1
ATOM 557 C CA . ALA A 1 72 ? 8.563 -10.316 35.829 1.00 45.19 72 ALA A CA 1
ATOM 558 C C . ALA A 1 72 ? 8.674 -9.061 34.941 1.00 45.19 72 ALA A C 1
ATOM 560 O O . ALA A 1 72 ? 8.000 -8.884 33.930 1.00 45.19 72 ALA A O 1
ATOM 561 N N . GLN A 1 73 ? 9.667 -8.248 35.307 1.00 54.19 73 GLN A N 1
ATOM 562 C CA . GLN A 1 73 ? 10.497 -7.453 34.409 1.00 54.19 73 GLN A CA 1
ATOM 563 C C . GLN A 1 73 ? 11.096 -8.366 33.326 1.00 54.19 73 GLN A C 1
ATOM 565 O O . GLN A 1 73 ? 12.036 -9.110 33.594 1.00 54.19 73 GLN A O 1
ATOM 570 N N . TRP A 1 74 ? 10.562 -8.317 32.107 1.00 46.50 74 TRP A N 1
ATOM 571 C CA . TRP A 1 74 ? 11.247 -8.868 30.940 1.00 46.50 74 TRP A CA 1
ATOM 572 C C . TRP A 1 74 ? 12.152 -7.779 30.371 1.00 46.50 74 TRP A C 1
ATOM 574 O O . TRP A 1 74 ? 11.690 -6.791 29.798 1.00 46.50 74 TRP A O 1
ATOM 584 N N . LEU A 1 75 ? 13.448 -7.931 30.651 1.00 45.84 75 LEU A N 1
ATOM 585 C CA . LEU A 1 75 ? 14.520 -7.128 30.082 1.00 45.84 75 LEU A CA 1
ATOM 586 C C . LEU A 1 75 ? 14.491 -7.260 28.557 1.00 45.84 75 LEU A C 1
ATOM 588 O O . LEU A 1 75 ? 14.290 -8.349 28.026 1.00 45.84 75 LEU A O 1
ATOM 592 N N . GLN A 1 76 ? 14.730 -6.135 27.892 1.00 40.50 76 GLN A N 1
ATOM 593 C CA . GLN A 1 76 ? 15.016 -6.050 26.466 1.00 40.50 76 GLN A CA 1
ATOM 594 C C . GLN A 1 76 ? 16.075 -7.093 26.072 1.00 40.50 76 GLN A C 1
ATOM 596 O O . GLN A 1 76 ? 17.185 -7.104 26.608 1.00 40.50 76 GLN A O 1
ATOM 601 N N . SER A 1 77 ? 15.715 -7.959 25.133 1.00 38.22 77 SER A N 1
ATOM 602 C CA . SER A 1 77 ? 16.616 -8.667 24.223 1.00 38.22 77 SER A CA 1
ATOM 603 C C . SER A 1 77 ? 15.989 -8.621 22.841 1.00 38.22 77 SER A C 1
ATOM 605 O O . SER A 1 77 ? 14.745 -8.759 22.775 1.00 38.22 77 SER A O 1
#

Secondary structure (DSSP, 8-state):
--PPP--S--PPPPPPEE---HHHHT-HHHHHHHHHHHHTTTS--EEPPPHHHHHHHSS------------------

Organism: Callorhinchus milii (NCBI:txid7868)